Protein AF-A0A2E1Y9H3-F1 (afdb_monomer_lite)

Sequence (148 aa):
MRRGQHHRALAWLIAGGLGVAAVTVLSTLFLPGDSMWHAVAAPEEDGTWQFTTIDGRDLRAVGYNVHIRWGKVVAGRDGCNNWGEDGANVLDNSDRIITIDLQECPPGPLDEAYWLLTQPTATMRMEGEHLILHDEPHWGQLRRAAGR

Foldseek 3Di:
DPDPPVVVVVVVVVVVVVVVVVVVVCCVVPDPVCRVVCVVDPDPPAAKKFFQDKPRDGCNQLGWIFGDTSNAGAWIDLSDKTKGFDPPDPPPDDDGDMDIDDDDDDDDPCSVLSVQQRDPQWDWDDDPQWIWTDDPPMITIIHHDDDD

pLDDT: mean 80.23, std 18.24, range [36.69, 98.31]

Radius of gyration: 23.21 Å; chains: 1; bounding box: 75×54×30 Å

Secondary structure (DSSP, 8-state):
--SHHHHHHHHHHHHHHHHHHHHHHHHHHHS-THHHHHHHH--TT-EEEEEEEETTEE-TTTTEEEEEETTEEEEEEESS-EEEE-TT---SSS---EEE-----PPPTTHHHHHHHTSTTSEEEEETTEEEEEETTEEEEEEEPPP-

Structure (mmCIF, N/CA/C/O backbone):
data_AF-A0A2E1Y9H3-F1
#
_entry.id   AF-A0A2E1Y9H3-F1
#
loop_
_atom_site.group_PDB
_atom_site.id
_atom_site.type_symbol
_atom_site.label_atom_id
_atom_site.label_alt_id
_atom_site.label_comp_id
_atom_site.label_asym_id
_atom_site.label_entity_id
_atom_site.label_seq_id
_atom_site.pdbx_PDB_ins_code
_atom_site.Cartn_x
_atom_site.Cartn_y
_atom_site.Cartn_z
_atom_site.occupancy
_atom_site.B_iso_or_equiv
_atom_site.auth_seq_id
_atom_site.auth_comp_id
_atom_site.auth_asym_id
_atom_site.auth_atom_id
_atom_site.pdbx_PDB_model_num
ATOM 1 N N . MET A 1 1 ? 60.489 -38.830 -6.733 1.00 49.25 1 MET A N 1
ATOM 2 C CA . MET A 1 1 ? 59.018 -38.689 -6.853 1.00 49.25 1 MET A CA 1
ATOM 3 C C . MET A 1 1 ? 58.579 -37.371 -6.205 1.00 49.25 1 MET A C 1
ATOM 5 O O . MET A 1 1 ? 58.496 -37.326 -4.991 1.00 49.25 1 MET A O 1
ATOM 9 N N . ARG A 1 2 ? 58.402 -36.267 -6.955 1.00 54.00 2 ARG A N 1
ATOM 10 C CA . ARG A 1 2 ? 57.907 -34.979 -6.389 1.00 54.00 2 ARG A CA 1
ATOM 11 C C . ARG A 1 2 ? 57.292 -33.988 -7.405 1.00 54.00 2 ARG A C 1
ATOM 13 O O . ARG A 1 2 ? 56.973 -32.870 -7.035 1.00 54.00 2 ARG A O 1
ATOM 20 N N . ARG A 1 3 ? 57.106 -34.375 -8.679 1.00 51.09 3 ARG A N 1
ATOM 21 C CA . ARG A 1 3 ? 56.540 -33.498 -9.735 1.00 51.09 3 ARG A CA 1
ATOM 22 C C . ARG A 1 3 ? 55.016 -33.611 -9.907 1.00 51.09 3 ARG A C 1
ATOM 24 O O . ARG A 1 3 ? 54.378 -32.629 -10.248 1.00 51.09 3 ARG A O 1
ATOM 31 N N . GLY A 1 4 ? 54.408 -34.767 -9.623 1.00 52.09 4 GLY A N 1
ATOM 32 C CA . GLY A 1 4 ? 52.976 -35.003 -9.891 1.00 52.09 4 GLY A CA 1
ATOM 33 C C . GLY A 1 4 ? 51.990 -34.330 -8.923 1.00 52.09 4 GLY A C 1
ATOM 34 O O . GLY A 1 4 ? 50.811 -34.202 -9.242 1.00 52.09 4 GLY A O 1
ATOM 35 N N . GLN A 1 5 ? 52.451 -33.890 -7.750 1.00 53.94 5 GLN A N 1
ATOM 36 C CA . GLN A 1 5 ? 51.583 -33.364 -6.689 1.00 53.94 5 GLN A CA 1
ATOM 37 C C . GLN A 1 5 ? 51.244 -31.874 -6.893 1.00 53.94 5 GLN A C 1
ATOM 39 O O . GLN A 1 5 ? 50.127 -31.453 -6.606 1.00 53.94 5 GLN A O 1
ATOM 44 N N . HIS A 1 6 ? 52.161 -31.102 -7.491 1.00 49.78 6 HIS A N 1
ATOM 45 C CA . HIS A 1 6 ? 51.961 -29.677 -7.781 1.00 49.78 6 HIS A CA 1
ATOM 46 C C . HIS A 1 6 ? 50.942 -29.426 -8.904 1.00 49.78 6 HIS A C 1
ATOM 48 O O . HIS A 1 6 ? 50.137 -28.505 -8.803 1.00 49.78 6 HIS A O 1
ATOM 54 N N . HIS A 1 7 ? 50.906 -30.274 -9.938 1.00 51.16 7 HIS A N 1
ATOM 55 C CA . HIS A 1 7 ? 49.959 -30.114 -11.051 1.00 51.16 7 HIS A CA 1
ATOM 56 C C . HIS A 1 7 ? 48.507 -30.414 -10.656 1.00 51.16 7 HIS A C 1
ATOM 58 O O . HIS A 1 7 ? 47.589 -29.797 -11.187 1.00 51.16 7 HIS A O 1
ATOM 64 N N . ARG A 1 8 ? 48.289 -31.315 -9.689 1.00 54.81 8 ARG A N 1
ATOM 65 C CA . ARG A 1 8 ? 46.946 -31.619 -9.170 1.00 54.81 8 ARG A CA 1
ATOM 66 C C . ARG A 1 8 ? 46.396 -30.473 -8.326 1.00 54.81 8 ARG A C 1
ATOM 68 O O . ARG A 1 8 ? 45.253 -30.089 -8.524 1.00 54.81 8 ARG A O 1
ATOM 75 N N . ALA A 1 9 ? 47.210 -29.897 -7.441 1.00 56.44 9 ALA A N 1
ATOM 76 C CA . ALA A 1 9 ? 46.802 -28.746 -6.634 1.00 56.44 9 ALA A CA 1
ATOM 77 C C . ALA A 1 9 ? 46.470 -27.522 -7.506 1.00 56.44 9 ALA A C 1
ATOM 79 O O . ALA A 1 9 ? 45.459 -26.865 -7.284 1.00 56.44 9 ALA A O 1
ATOM 80 N N . LEU A 1 10 ? 47.270 -27.266 -8.548 1.00 57.00 10 LEU A N 1
ATOM 81 C CA . LEU A 1 10 ? 47.013 -26.184 -9.498 1.00 57.00 10 LEU A CA 1
ATOM 82 C C . LEU A 1 10 ? 45.719 -26.412 -10.300 1.00 57.00 10 LEU A C 1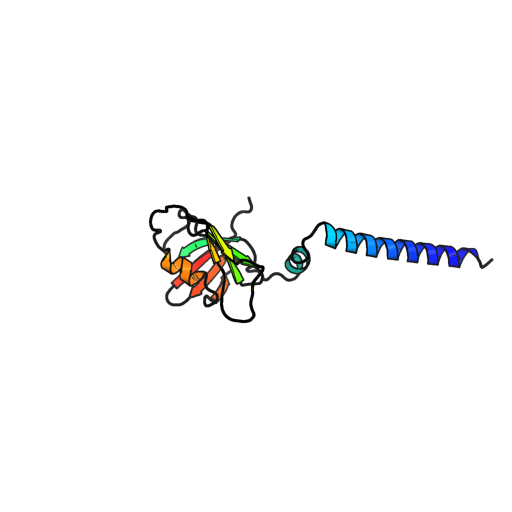
ATOM 84 O O . LEU A 1 10 ? 44.939 -25.482 -10.471 1.00 57.00 10 LEU A O 1
ATOM 88 N N . ALA A 1 11 ? 45.453 -27.648 -10.738 1.00 61.56 11 ALA A N 1
ATOM 89 C CA . ALA A 1 11 ? 44.217 -27.993 -11.443 1.00 61.56 11 ALA A CA 1
ATOM 90 C C . ALA A 1 11 ? 42.967 -27.818 -10.562 1.00 61.56 11 ALA A C 1
ATOM 92 O O . ALA A 1 11 ? 41.958 -27.306 -11.040 1.00 61.56 11 ALA A O 1
ATOM 93 N N . TRP A 1 12 ? 43.042 -28.171 -9.274 1.00 56.88 12 TRP A N 1
ATOM 94 C CA . TRP A 1 12 ? 41.955 -27.941 -8.316 1.00 56.88 12 TRP A CA 1
ATOM 95 C C . TRP A 1 12 ? 41.721 -26.455 -8.026 1.00 56.88 12 TRP A C 1
ATOM 97 O O . TRP A 1 12 ? 40.572 -26.037 -7.925 1.00 56.88 12 TRP A O 1
ATOM 107 N N . LEU A 1 13 ? 42.781 -25.645 -7.951 1.00 61.16 13 LEU A N 1
ATOM 108 C CA . LEU A 1 13 ? 42.662 -24.193 -7.779 1.00 61.16 13 LEU A CA 1
ATOM 109 C C . LEU A 1 13 ? 42.062 -23.511 -9.015 1.00 61.16 13 LEU A C 1
ATOM 111 O O . LEU A 1 13 ? 41.216 -22.633 -8.875 1.00 61.16 13 LEU A O 1
ATOM 115 N N . ILE A 1 14 ? 42.446 -23.942 -10.220 1.00 64.00 14 ILE A N 1
ATOM 116 C CA . ILE A 1 14 ? 41.885 -23.421 -11.475 1.00 64.00 14 ILE A CA 1
ATOM 117 C C . ILE A 1 14 ? 40.416 -23.838 -11.624 1.00 64.00 14 ILE A C 1
ATOM 119 O O . ILE A 1 14 ? 39.579 -22.997 -11.936 1.00 64.00 14 ILE A O 1
ATOM 123 N N . ALA A 1 15 ? 40.082 -25.103 -11.350 1.00 62.19 15 ALA A N 1
ATOM 124 C CA . ALA A 1 15 ? 38.703 -25.587 -11.393 1.00 62.19 15 ALA A CA 1
ATOM 125 C C . ALA A 1 15 ? 37.817 -24.914 -10.329 1.00 62.19 15 ALA A C 1
ATOM 127 O O . ALA A 1 15 ? 36.686 -24.537 -10.626 1.00 62.19 15 ALA A O 1
ATOM 128 N N . GLY A 1 16 ? 38.340 -24.700 -9.116 1.00 61.03 16 GLY A N 1
ATOM 129 C CA . GLY A 1 16 ? 37.651 -23.958 -8.059 1.00 61.03 16 GLY A CA 1
ATOM 130 C C . GLY A 1 16 ? 37.437 -22.486 -8.418 1.00 61.03 16 GLY A C 1
ATOM 131 O O . GLY A 1 16 ? 36.333 -21.972 -8.260 1.00 61.03 16 GLY A O 1
ATOM 132 N N . GLY A 1 17 ? 38.457 -21.824 -8.975 1.00 61.62 17 GLY A N 1
ATOM 133 C CA . GLY A 1 17 ? 38.363 -20.435 -9.434 1.00 61.62 17 GLY A CA 1
ATOM 134 C C . GLY A 1 17 ? 37.371 -20.246 -10.585 1.00 61.62 17 GLY A C 1
ATOM 135 O O . GLY A 1 17 ? 36.564 -19.319 -10.555 1.00 61.62 17 GLY A O 1
ATOM 136 N N . LEU A 1 18 ? 37.369 -21.158 -11.564 1.00 65.44 18 LEU A N 1
ATOM 137 C CA . LEU A 1 18 ? 36.390 -21.169 -12.659 1.00 65.44 18 LEU A CA 1
ATOM 138 C C . LEU A 1 18 ? 34.967 -21.444 -12.163 1.00 65.44 18 LEU A C 1
ATOM 140 O O . LEU A 1 18 ? 34.030 -20.827 -12.661 1.00 65.44 18 LEU A O 1
ATOM 144 N N . GLY A 1 19 ? 34.803 -22.318 -11.166 1.00 61.88 19 GLY A N 1
ATOM 145 C CA . GLY A 1 19 ? 33.508 -22.576 -10.536 1.00 61.88 19 GLY A CA 1
ATOM 146 C C . GLY A 1 19 ? 32.928 -21.330 -9.867 1.00 61.88 19 GLY A C 1
ATOM 147 O O . GLY A 1 19 ? 31.767 -20.998 -10.096 1.00 61.88 19 GLY A O 1
ATOM 148 N N . VAL A 1 20 ? 33.745 -20.592 -9.109 1.00 66.00 20 VAL A N 1
ATOM 149 C CA . VAL A 1 20 ? 33.315 -19.334 -8.477 1.00 66.00 20 VAL A CA 1
ATOM 150 C C . VAL A 1 20 ? 32.939 -18.296 -9.532 1.00 66.00 20 VAL A C 1
ATOM 152 O O . VAL A 1 20 ? 31.851 -17.736 -9.442 1.00 66.00 20 VAL A O 1
ATOM 155 N N . ALA A 1 21 ? 33.775 -18.092 -10.556 1.00 60.78 21 ALA A N 1
ATOM 156 C CA . ALA A 1 21 ? 33.511 -17.122 -11.620 1.00 60.78 21 ALA A CA 1
ATOM 157 C C . ALA A 1 21 ? 32.242 -17.453 -12.427 1.00 60.78 21 ALA A C 1
ATOM 159 O O . ALA A 1 21 ? 31.467 -16.557 -12.756 1.00 60.78 21 ALA A O 1
ATOM 160 N N . ALA A 1 22 ? 31.995 -18.736 -12.711 1.00 61.72 22 ALA A N 1
ATOM 161 C CA . ALA A 1 22 ? 30.782 -19.175 -13.395 1.00 61.72 22 ALA A CA 1
ATOM 162 C C . ALA A 1 22 ? 29.526 -18.903 -12.553 1.00 61.72 22 ALA A C 1
ATOM 164 O O . ALA A 1 22 ? 28.535 -18.418 -13.093 1.00 61.72 22 ALA A O 1
ATOM 165 N N . VAL A 1 23 ? 29.577 -19.140 -11.236 1.00 62.50 23 VAL A N 1
ATOM 166 C CA . VAL A 1 23 ? 28.470 -18.817 -10.320 1.00 62.50 23 VAL A CA 1
ATOM 167 C C . VAL A 1 23 ? 28.227 -17.309 -10.257 1.00 62.50 23 VAL A C 1
ATOM 169 O O . VAL A 1 23 ? 27.074 -16.891 -10.311 1.00 62.50 23 VAL A O 1
ATOM 172 N N . THR A 1 24 ? 29.277 -16.478 -10.224 1.00 60.84 24 THR A N 1
ATOM 173 C CA . THR A 1 24 ? 29.105 -15.014 -10.221 1.00 60.84 24 THR A CA 1
ATOM 174 C C . THR A 1 24 ? 28.470 -14.522 -11.522 1.00 60.84 24 THR A C 1
ATOM 176 O O . THR A 1 24 ? 27.517 -13.752 -11.480 1.00 60.84 24 THR A O 1
ATOM 179 N N . VAL A 1 25 ? 28.928 -15.010 -12.679 1.00 60.00 25 VAL A N 1
ATOM 180 C CA . VAL A 1 25 ? 28.372 -14.624 -13.989 1.00 60.00 25 VAL A CA 1
ATOM 181 C C . VAL A 1 25 ? 26.940 -15.140 -14.180 1.00 60.00 25 VAL A C 1
ATOM 183 O O . VAL A 1 25 ? 26.095 -14.434 -14.721 1.00 60.00 25 VAL A O 1
ATOM 186 N N . LEU A 1 26 ? 26.622 -16.343 -13.697 1.00 58.09 26 LEU A N 1
ATOM 187 C CA . LEU A 1 26 ? 25.247 -16.854 -13.704 1.00 58.09 26 LEU A CA 1
ATOM 188 C C . LEU A 1 26 ? 24.334 -16.024 -12.791 1.00 58.09 26 LEU A C 1
ATOM 190 O O . LEU A 1 26 ? 23.212 -15.708 -13.177 1.00 58.09 26 LEU A O 1
ATOM 194 N N . SER A 1 27 ? 24.822 -15.609 -11.620 1.00 53.72 27 SER A N 1
ATOM 195 C CA . SER A 1 27 ? 24.048 -14.758 -10.712 1.00 53.72 27 SER A CA 1
ATOM 196 C C . SER A 1 27 ? 23.790 -13.356 -11.271 1.00 53.72 27 SER A C 1
ATOM 198 O O . SER A 1 27 ? 22.751 -12.785 -10.972 1.00 53.72 27 SER A O 1
ATOM 200 N N . THR A 1 28 ? 24.665 -12.813 -12.126 1.00 54.78 28 THR A N 1
ATOM 201 C CA . THR A 1 28 ? 24.455 -11.492 -12.746 1.00 54.78 28 THR A CA 1
ATOM 202 C C . THR A 1 28 ? 23.604 -11.536 -14.014 1.00 54.78 28 THR A C 1
ATOM 204 O O . THR A 1 28 ? 22.941 -10.552 -14.326 1.00 54.78 28 THR A O 1
ATOM 207 N N . LEU A 1 29 ? 23.612 -12.648 -14.758 1.00 54.94 29 LEU A N 1
ATOM 208 C CA . LEU A 1 29 ? 22.863 -12.778 -16.015 1.00 54.94 29 LEU A CA 1
ATOM 209 C C . LEU A 1 29 ? 21.396 -13.184 -15.822 1.00 54.94 29 LEU A C 1
ATOM 211 O O . LEU A 1 29 ? 20.573 -12.873 -16.679 1.00 54.94 29 LEU A O 1
ATOM 215 N N . PHE A 1 30 ? 21.064 -13.878 -14.730 1.00 53.16 30 PHE A N 1
ATOM 216 C CA . PHE A 1 30 ? 19.715 -14.421 -14.506 1.00 53.16 30 PHE A CA 1
ATOM 217 C C . PHE A 1 30 ? 18.910 -13.699 -13.424 1.00 53.16 30 PHE A C 1
ATOM 219 O O . PHE A 1 30 ? 17.716 -13.958 -13.284 1.00 53.16 30 PHE A O 1
ATOM 226 N N . LEU A 1 31 ? 19.535 -12.790 -12.677 1.00 49.25 31 LEU A N 1
ATOM 227 C CA . LEU A 1 31 ? 18.891 -12.040 -11.609 1.00 49.25 31 LEU A CA 1
ATOM 228 C C . LEU A 1 31 ? 19.215 -10.554 -11.811 1.00 49.25 31 LEU A C 1
ATOM 230 O O . LEU A 1 31 ? 20.390 -10.189 -11.746 1.00 49.25 31 LEU A O 1
ATOM 234 N N . PRO A 1 32 ? 18.226 -9.671 -12.069 1.00 52.72 32 PRO A N 1
ATOM 235 C CA . PRO A 1 32 ? 18.477 -8.232 -12.020 1.00 52.72 32 PRO A CA 1
ATOM 236 C C . PRO A 1 32 ? 19.104 -7.930 -10.655 1.00 52.72 32 PRO A C 1
ATOM 238 O O . PRO A 1 32 ? 18.5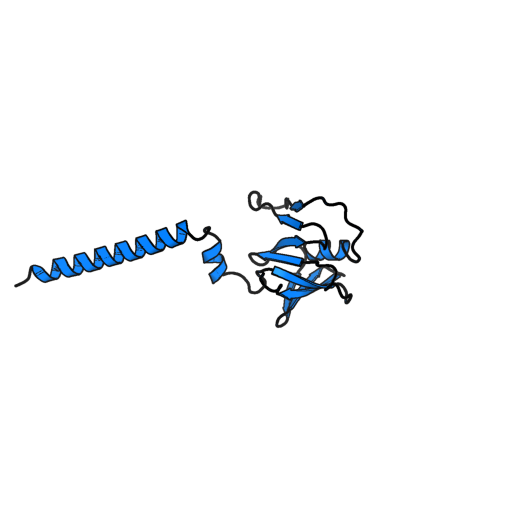99 -8.426 -9.651 1.00 52.72 32 PRO A O 1
ATOM 241 N N . GLY A 1 33 ? 20.223 -7.200 -10.619 1.00 48.84 33 GLY A N 1
ATOM 242 C CA . GLY A 1 33 ? 21.151 -7.158 -9.473 1.00 48.84 33 GLY A CA 1
ATOM 243 C C . GLY A 1 33 ? 20.535 -6.819 -8.108 1.00 48.84 33 GLY A C 1
ATOM 244 O O . GLY A 1 33 ? 21.086 -7.203 -7.081 1.00 48.84 33 GLY A O 1
ATOM 245 N N . ASP A 1 34 ? 19.362 -6.191 -8.093 1.00 58.19 34 ASP A N 1
ATOM 246 C CA . ASP A 1 34 ? 18.567 -5.967 -6.886 1.00 58.19 34 ASP A CA 1
ATOM 247 C C . ASP A 1 34 ? 17.950 -7.249 -6.299 1.00 58.19 34 ASP A C 1
ATOM 249 O O . ASP A 1 34 ? 17.851 -7.383 -5.087 1.00 58.19 34 ASP A O 1
ATOM 253 N N . SER A 1 35 ? 17.547 -8.214 -7.124 1.00 64.12 35 SER A N 1
ATOM 254 C CA . SER A 1 35 ? 16.732 -9.366 -6.706 1.00 64.12 35 SER A CA 1
ATOM 255 C C . SER A 1 35 ? 17.446 -10.340 -5.766 1.00 64.12 35 SER A C 1
ATOM 257 O O . SER A 1 35 ? 16.803 -10.893 -4.878 1.00 64.12 35 SER A O 1
ATOM 259 N N . MET A 1 36 ? 18.766 -10.522 -5.895 1.00 69.44 36 MET A N 1
ATOM 260 C CA . MET A 1 36 ? 19.517 -11.408 -4.996 1.00 69.44 36 MET A CA 1
ATOM 261 C C . MET A 1 36 ? 19.754 -10.765 -3.626 1.00 69.44 36 MET A C 1
ATOM 263 O O . MET A 1 36 ? 19.578 -11.423 -2.605 1.00 69.44 36 MET A O 1
ATOM 267 N N . TRP A 1 37 ? 20.123 -9.482 -3.587 1.00 73.31 37 TRP A N 1
ATOM 268 C CA . TRP A 1 37 ? 20.311 -8.767 -2.321 1.00 73.31 37 TRP A CA 1
ATOM 269 C C . TRP A 1 37 ? 18.993 -8.558 -1.596 1.00 73.31 37 TRP A C 1
ATOM 271 O O . TRP A 1 37 ? 18.917 -8.763 -0.388 1.00 73.31 37 TRP A O 1
ATOM 281 N N . HIS A 1 38 ? 17.946 -8.231 -2.344 1.00 76.75 38 HIS A N 1
ATOM 282 C CA . HIS A 1 38 ? 16.600 -8.129 -1.816 1.00 76.75 38 HIS A CA 1
ATOM 283 C C . HIS A 1 38 ? 16.127 -9.465 -1.235 1.00 76.75 38 HIS A C 1
ATOM 285 O O . HIS A 1 38 ? 15.639 -9.497 -0.118 1.00 76.75 38 HIS A O 1
ATOM 291 N N . ALA A 1 39 ? 16.384 -10.597 -1.897 1.00 73.75 39 ALA A N 1
ATOM 292 C CA . ALA A 1 39 ? 16.020 -11.908 -1.351 1.00 73.75 39 ALA A CA 1
ATOM 293 C C . ALA A 1 39 ? 16.680 -12.239 0.005 1.00 73.75 39 ALA A C 1
ATOM 295 O O . ALA A 1 39 ? 16.156 -13.070 0.743 1.00 73.75 39 ALA A O 1
ATOM 296 N N . VAL A 1 40 ? 17.824 -11.627 0.330 1.00 79.56 40 VAL A N 1
ATOM 297 C CA . VAL A 1 40 ? 18.580 -11.908 1.565 1.00 79.56 40 VAL A CA 1
ATOM 298 C C . VAL A 1 40 ? 18.355 -10.848 2.646 1.00 79.56 40 VAL A C 1
ATOM 300 O O . VAL A 1 40 ? 18.416 -11.170 3.829 1.00 79.56 40 VAL A O 1
ATOM 303 N N . ALA A 1 41 ? 18.130 -9.595 2.255 1.00 85.38 41 ALA A N 1
ATOM 304 C CA . ALA A 1 41 ? 18.105 -8.449 3.161 1.00 85.38 41 ALA A CA 1
ATOM 305 C C . ALA A 1 41 ? 16.777 -7.675 3.155 1.00 85.38 41 ALA A C 1
ATOM 307 O O . ALA A 1 41 ? 16.696 -6.635 3.811 1.00 85.38 41 ALA A O 1
ATOM 308 N N . ALA A 1 42 ? 15.762 -8.134 2.415 1.00 84.81 42 ALA A N 1
ATOM 309 C CA . ALA A 1 42 ? 14.453 -7.492 2.403 1.00 84.81 42 ALA A CA 1
ATOM 310 C C . ALA A 1 42 ? 13.829 -7.479 3.811 1.00 84.81 42 ALA A C 1
ATOM 312 O O . ALA A 1 42 ? 13.846 -8.509 4.497 1.00 84.81 42 ALA A O 1
ATOM 313 N N . PRO A 1 43 ? 13.262 -6.336 4.233 1.00 89.19 43 PRO A N 1
ATOM 314 C CA . PRO A 1 43 ? 12.381 -6.264 5.390 1.00 89.19 43 PRO A CA 1
ATOM 315 C C . PRO A 1 43 ? 11.207 -7.247 5.292 1.00 89.19 43 PRO A C 1
ATOM 317 O O . PRO A 1 43 ? 10.794 -7.650 4.204 1.00 89.19 43 PRO A O 1
ATOM 320 N N . GLU A 1 44 ? 10.643 -7.623 6.439 1.00 92.06 44 GLU A N 1
ATOM 321 C CA . GLU A 1 44 ? 9.511 -8.559 6.503 1.00 92.06 44 GLU A CA 1
ATOM 322 C C . GLU A 1 44 ? 8.268 -8.009 5.787 1.00 92.06 44 GLU A C 1
ATOM 324 O O . GLU A 1 44 ? 7.470 -8.762 5.215 1.00 92.06 44 GLU A O 1
ATOM 329 N N . GLU A 1 45 ? 8.133 -6.687 5.786 1.00 93.56 45 GLU A N 1
ATOM 330 C CA . GLU A 1 45 ? 7.060 -5.936 5.156 1.00 93.56 45 GLU A CA 1
ATOM 331 C C . GLU A 1 45 ? 7.111 -5.983 3.626 1.00 93.56 45 GLU A C 1
ATOM 333 O O . GLU A 1 45 ? 6.123 -5.645 2.974 1.00 93.56 45 GLU A O 1
ATOM 338 N N . ASP A 1 46 ? 8.220 -6.410 3.022 1.00 92.12 46 ASP A N 1
ATOM 339 C CA . ASP A 1 46 ? 8.336 -6.446 1.571 1.00 92.12 46 ASP A CA 1
ATOM 340 C C . ASP A 1 46 ? 7.391 -7.487 0.943 1.00 92.12 46 ASP A C 1
ATOM 342 O O . ASP A 1 46 ? 7.058 -8.544 1.503 1.00 92.12 46 ASP A O 1
ATOM 346 N N . GLY A 1 47 ? 6.934 -7.161 -0.266 1.00 91.81 47 GLY A N 1
ATOM 347 C CA . GLY A 1 47 ? 6.007 -7.969 -1.046 1.00 91.81 47 GLY A CA 1
ATOM 348 C C . GLY A 1 47 ? 4.705 -7.246 -1.377 1.00 91.81 47 GLY A C 1
ATOM 349 O O . GLY A 1 47 ? 4.594 -6.025 -1.319 1.00 91.81 47 GLY A O 1
ATOM 350 N N . THR A 1 48 ? 3.703 -8.022 -1.792 1.00 95.00 48 THR A N 1
ATOM 351 C CA . THR A 1 48 ? 2.400 -7.483 -2.203 1.00 95.00 48 THR A CA 1
ATOM 352 C C . THR A 1 48 ? 1.366 -7.705 -1.110 1.00 95.00 48 THR A C 1
ATOM 354 O O . THR A 1 48 ? 1.174 -8.832 -0.643 1.00 95.00 48 THR A O 1
ATOM 357 N N . TRP A 1 49 ? 0.659 -6.639 -0.750 1.00 97.44 49 TRP A N 1
ATOM 358 C CA . TRP A 1 49 ? -0.306 -6.612 0.341 1.00 97.44 49 TRP A CA 1
ATOM 359 C C . TRP A 1 49 ? -1.648 -6.090 -0.142 1.00 97.44 49 TRP A C 1
ATOM 361 O O . TRP A 1 49 ? -1.722 -5.119 -0.888 1.00 97.44 49 TRP A O 1
ATOM 371 N N . GLN A 1 50 ? -2.725 -6.734 0.291 1.00 97.31 50 GLN A N 1
ATOM 372 C CA . GLN A 1 50 ? -4.088 -6.322 -0.014 1.00 97.31 50 GLN A CA 1
ATOM 373 C C . GLN A 1 50 ? -4.739 -5.751 1.239 1.00 97.31 50 GLN A C 1
ATOM 375 O O . GLN A 1 50 ? -4.734 -6.413 2.280 1.00 97.31 50 GLN A O 1
ATOM 380 N N . PHE A 1 51 ? -5.360 -4.578 1.123 1.00 97.56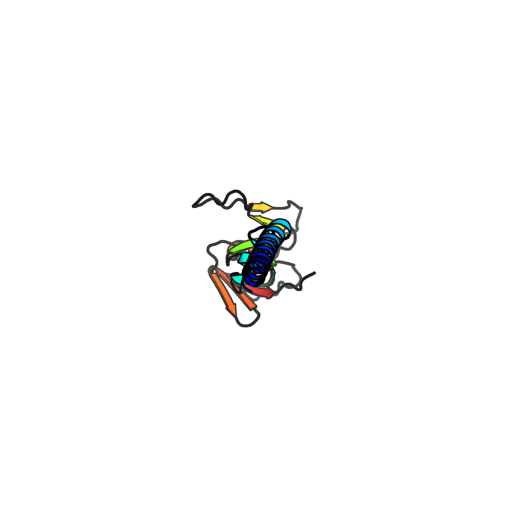 51 PHE A N 1
ATOM 381 C CA . PHE A 1 51 ? -6.166 -4.026 2.205 1.00 97.56 51 PHE A CA 1
ATOM 382 C C . PHE A 1 51 ? -7.347 -4.948 2.506 1.00 97.56 51 PHE A C 1
ATOM 384 O O . PHE A 1 51 ? -8.134 -5.310 1.627 1.00 97.56 51 PHE A O 1
ATOM 391 N N . THR A 1 52 ? -7.466 -5.331 3.773 1.00 97.31 52 THR A N 1
ATOM 392 C CA . THR A 1 52 ? -8.668 -5.971 4.305 1.00 97.31 52 THR A CA 1
ATOM 393 C C . THR A 1 52 ? -9.596 -4.937 4.910 1.00 97.31 52 THR A C 1
ATOM 395 O O . THR A 1 52 ? -10.808 -5.053 4.737 1.00 97.31 52 THR A O 1
ATOM 398 N N . THR A 1 53 ? -9.035 -3.921 5.571 1.00 97.75 53 THR A N 1
ATOM 399 C CA . THR A 1 53 ? -9.792 -2.804 6.134 1.00 97.75 53 THR A CA 1
ATOM 400 C C . THR A 1 53 ? -9.033 -1.486 6.020 1.00 97.75 53 THR A C 1
ATOM 402 O O . THR A 1 53 ? -7.803 -1.479 6.039 1.00 97.75 53 THR A O 1
ATOM 405 N N . ILE A 1 54 ? -9.777 -0.381 5.941 1.00 98.06 54 ILE A N 1
ATOM 406 C CA . ILE A 1 54 ? -9.307 0.978 6.256 1.00 98.06 54 ILE A CA 1
ATOM 407 C C . ILE A 1 54 ? -10.346 1.599 7.190 1.00 98.06 54 ILE A C 1
ATOM 409 O O . ILE A 1 54 ? -11.548 1.482 6.935 1.00 98.06 54 ILE A O 1
ATOM 413 N N . ASP A 1 55 ? -9.901 2.187 8.299 1.00 96.56 55 ASP A N 1
ATOM 414 C CA . ASP A 1 55 ? -10.748 2.785 9.342 1.00 96.56 55 ASP A CA 1
ATOM 415 C C . ASP A 1 55 ? -11.876 1.847 9.817 1.00 96.56 55 ASP A C 1
ATOM 417 O O . ASP A 1 55 ? -13.016 2.247 10.060 1.00 96.56 55 ASP A O 1
ATOM 421 N N . GLY A 1 56 ? -11.575 0.546 9.888 1.00 95.50 56 GLY A N 1
ATOM 422 C CA . GLY A 1 56 ? -12.521 -0.505 10.273 1.00 95.50 56 GLY A CA 1
ATOM 423 C C . GLY A 1 56 ? -13.562 -0.899 9.213 1.00 95.50 56 GLY A C 1
ATOM 424 O O . GLY A 1 56 ? -14.365 -1.796 9.472 1.00 95.50 56 GLY A O 1
ATOM 425 N N . ARG A 1 57 ? -13.566 -0.292 8.019 1.00 96.38 57 ARG A N 1
ATOM 426 C CA . ARG A 1 57 ? -14.468 -0.666 6.912 1.00 96.38 57 ARG A CA 1
ATOM 427 C C . ARG A 1 57 ? -13.858 -1.784 6.070 1.00 96.38 57 ARG A C 1
ATOM 429 O O . ARG A 1 57 ? -12.691 -1.700 5.711 1.00 96.38 57 ARG A O 1
ATOM 436 N N . ASP A 1 58 ? -14.642 -2.809 5.733 1.00 95.94 58 ASP A N 1
ATOM 437 C CA . ASP A 1 58 ? -14.188 -3.943 4.909 1.00 95.94 58 ASP A CA 1
ATOM 438 C C . ASP A 1 58 ? -13.962 -3.526 3.449 1.00 95.94 58 ASP A C 1
ATOM 440 O O . ASP A 1 58 ? -14.852 -2.970 2.804 1.00 95.94 58 ASP A O 1
ATOM 444 N N . LEU A 1 59 ? -12.773 -3.829 2.925 1.00 93.62 59 LEU A N 1
ATOM 445 C CA . LEU A 1 59 ? -12.335 -3.472 1.574 1.00 93.62 59 LEU A CA 1
ATOM 446 C C . LEU A 1 59 ? -11.939 -4.670 0.710 1.00 93.62 59 LEU A C 1
ATOM 448 O O . LEU A 1 59 ? -11.463 -4.495 -0.415 1.00 93.62 59 LEU A O 1
ATOM 452 N N . ARG A 1 60 ? -12.160 -5.902 1.184 1.00 92.19 60 ARG A N 1
ATOM 453 C CA . ARG A 1 60 ? -11.694 -7.115 0.487 1.00 92.19 60 ARG A CA 1
ATOM 454 C C . ARG A 1 60 ? -12.201 -7.228 -0.955 1.00 92.19 60 ARG A C 1
ATOM 456 O O . ARG A 1 60 ? -11.493 -7.776 -1.798 1.00 92.19 60 ARG A O 1
ATOM 463 N N . ALA A 1 61 ? -13.393 -6.699 -1.235 1.00 91.00 61 ALA A N 1
ATOM 464 C CA . ALA A 1 61 ? -14.004 -6.703 -2.565 1.00 91.00 61 ALA A CA 1
ATOM 465 C C . ALA A 1 61 ? -13.569 -5.532 -3.465 1.00 91.00 61 ALA A C 1
ATOM 467 O O . ALA A 1 61 ? -13.727 -5.621 -4.678 1.00 91.00 61 ALA A O 1
ATOM 468 N N . VAL A 1 62 ? -13.021 -4.452 -2.898 1.00 90.44 62 VAL A N 1
ATOM 469 C CA . VAL A 1 62 ? -12.654 -3.239 -3.653 1.00 90.44 62 VAL A CA 1
ATOM 470 C C . VAL A 1 62 ? -11.356 -3.454 -4.433 1.00 90.44 62 VAL A C 1
ATOM 472 O O . VAL A 1 62 ? -11.182 -2.944 -5.534 1.00 90.44 62 VAL A O 1
ATOM 475 N N . GLY A 1 63 ? -10.453 -4.282 -3.901 1.00 90.25 63 GLY A N 1
ATOM 476 C CA . GLY A 1 63 ? -9.212 -4.632 -4.591 1.00 90.25 63 GLY A CA 1
ATOM 477 C C . GLY A 1 63 ? -8.105 -3.590 -4.438 1.00 90.25 63 GLY A C 1
ATOM 478 O O . GLY A 1 63 ? -7.237 -3.517 -5.309 1.00 90.25 63 GLY A O 1
ATOM 479 N N . TYR A 1 64 ? -8.131 -2.825 -3.341 1.00 96.00 64 TYR A N 1
ATOM 480 C CA . TYR A 1 64 ? -7.023 -1.970 -2.929 1.00 96.00 64 TYR A CA 1
ATOM 481 C C . TYR A 1 64 ? -5.816 -2.823 -2.541 1.00 96.00 64 TYR A C 1
ATOM 483 O O . TYR A 1 64 ? -5.921 -3.734 -1.710 1.00 96.00 64 TYR A O 1
ATOM 491 N N . ASN A 1 65 ? -4.664 -2.537 -3.136 1.00 96.12 65 ASN A N 1
ATOM 492 C CA . ASN A 1 65 ? -3.415 -3.210 -2.804 1.00 96.12 65 ASN A CA 1
ATOM 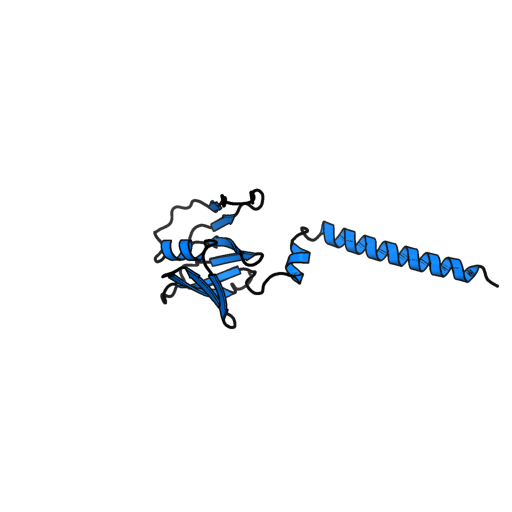493 C C . ASN A 1 65 ? -2.223 -2.256 -2.880 1.00 96.12 65 ASN A C 1
ATOM 495 O O . ASN A 1 65 ? -2.320 -1.152 -3.420 1.00 96.12 65 ASN A O 1
ATOM 499 N N . VAL A 1 66 ? -1.112 -2.714 -2.318 1.00 96.56 66 VAL A N 1
ATOM 500 C CA . VAL A 1 66 ? 0.184 -2.051 -2.364 1.00 96.56 66 VAL A CA 1
ATOM 501 C C . VAL A 1 66 ? 1.287 -3.067 -2.604 1.00 96.56 66 VAL A C 1
ATOM 503 O O . VAL A 1 66 ? 1.180 -4.238 -2.227 1.00 96.56 66 VAL A O 1
ATOM 506 N N . HIS A 1 67 ? 2.363 -2.594 -3.208 1.00 94.62 67 HIS A N 1
ATOM 507 C CA . HIS A 1 67 ? 3.625 -3.292 -3.316 1.00 94.62 67 HIS A CA 1
ATOM 508 C C . HIS A 1 67 ? 4.666 -2.549 -2.487 1.00 94.62 67 HIS A C 1
ATOM 510 O O . HIS A 1 67 ? 4.862 -1.341 -2.654 1.00 94.62 67 HIS A O 1
ATOM 516 N N . ILE A 1 68 ? 5.314 -3.282 -1.590 1.00 92.69 68 ILE A N 1
ATOM 517 C CA . ILE A 1 68 ? 6.324 -2.761 -0.680 1.00 92.69 68 ILE A CA 1
ATOM 518 C C . ILE A 1 68 ? 7.671 -3.349 -1.056 1.00 92.69 68 ILE A C 1
ATOM 520 O O . ILE A 1 68 ? 7.794 -4.552 -1.306 1.00 92.69 68 ILE A O 1
ATOM 524 N N . ARG A 1 69 ? 8.668 -2.472 -1.112 1.00 89.12 69 ARG A N 1
ATOM 525 C CA . ARG A 1 69 ? 10.042 -2.815 -1.439 1.00 89.12 69 ARG A CA 1
ATOM 526 C C . ARG A 1 69 ? 10.986 -1.977 -0.593 1.00 89.12 69 ARG A C 1
ATOM 528 O O . ARG A 1 69 ? 10.868 -0.753 -0.575 1.00 89.12 69 ARG A O 1
ATOM 535 N N . TRP A 1 70 ? 11.938 -2.630 0.066 1.00 88.69 70 TRP A N 1
ATOM 536 C CA . TRP A 1 70 ? 12.873 -1.997 0.992 1.00 88.69 70 TRP A CA 1
ATOM 537 C C . TRP A 1 70 ? 12.151 -1.184 2.080 1.00 88.69 70 TRP A C 1
ATOM 539 O O . TRP A 1 70 ? 12.580 -0.081 2.423 1.00 88.69 70 TRP A O 1
ATOM 549 N N . GLY A 1 71 ? 11.025 -1.707 2.585 1.00 89.69 71 GLY A N 1
ATOM 550 C CA . GLY A 1 71 ? 10.206 -1.063 3.617 1.00 89.69 71 GLY A CA 1
ATOM 551 C C . GLY A 1 71 ? 9.445 0.181 3.145 1.00 89.69 71 GLY A C 1
ATOM 552 O O . GLY A 1 71 ? 8.974 0.962 3.967 1.00 89.69 71 GLY A O 1
ATOM 553 N N . LYS A 1 72 ? 9.336 0.403 1.829 1.00 90.81 72 LYS A N 1
ATOM 554 C CA . LYS A 1 72 ? 8.633 1.549 1.237 1.00 90.81 72 LYS A CA 1
ATOM 555 C C . LYS A 1 72 ? 7.511 1.089 0.327 1.00 90.81 72 LYS A C 1
ATOM 557 O O . LYS A 1 72 ? 7.685 0.141 -0.435 1.00 90.81 72 LYS A O 1
ATOM 562 N N . VAL A 1 73 ? 6.382 1.791 0.360 1.00 92.69 73 VAL A N 1
ATOM 563 C CA . VAL A 1 73 ? 5.301 1.585 -0.609 1.00 92.69 73 VAL A CA 1
ATOM 564 C C . VAL A 1 73 ? 5.724 2.183 -1.949 1.00 92.69 73 VAL A C 1
ATOM 566 O O . VAL A 1 73 ? 5.772 3.400 -2.087 1.00 92.69 73 VAL A O 1
ATOM 569 N N . VAL A 1 74 ? 6.012 1.333 -2.933 1.00 91.38 74 VAL A N 1
ATOM 570 C CA . VAL A 1 74 ? 6.545 1.758 -4.241 1.00 91.38 74 VAL A CA 1
ATOM 571 C C . VAL A 1 74 ? 5.525 1.666 -5.372 1.00 91.38 74 VAL A C 1
ATOM 573 O O . VAL A 1 74 ? 5.731 2.243 -6.433 1.00 91.38 74 VAL A O 1
ATOM 576 N N . ALA A 1 75 ? 4.440 0.921 -5.182 1.00 93.81 75 ALA A N 1
ATOM 577 C CA . ALA A 1 75 ? 3.371 0.781 -6.163 1.00 93.81 75 ALA A CA 1
ATOM 578 C C . ALA A 1 75 ? 2.081 0.317 -5.488 1.00 93.81 75 ALA A C 1
ATOM 580 O O . ALA A 1 75 ? 2.083 -0.082 -4.320 1.00 93.81 75 ALA A O 1
ATOM 581 N N . GLY A 1 76 ? 0.984 0.312 -6.232 1.00 95.00 76 GLY A N 1
ATOM 582 C CA . GLY A 1 76 ? -0.283 -0.198 -5.742 1.00 95.00 76 GLY A CA 1
ATOM 583 C C . GLY A 1 76 ? -1.387 -0.177 -6.782 1.00 95.00 76 GLY A C 1
ATOM 584 O O . GLY A 1 76 ? -1.176 0.102 -7.963 1.00 95.00 76 GLY A O 1
ATOM 585 N N . ARG A 1 77 ? -2.585 -0.502 -6.310 1.00 94.62 77 ARG A N 1
ATOM 586 C CA . ARG A 1 77 ? -3.823 -0.439 -7.073 1.00 94.62 77 ARG A CA 1
ATOM 587 C C . ARG A 1 77 ? -4.913 0.155 -6.201 1.00 94.62 77 ARG A C 1
ATOM 589 O O . ARG A 1 77 ? -5.196 -0.398 -5.140 1.00 94.62 77 ARG A O 1
ATOM 596 N N . ASP A 1 78 ? -5.571 1.202 -6.680 1.00 93.31 78 ASP A N 1
ATOM 597 C CA . ASP A 1 78 ? -6.668 1.905 -5.994 1.00 93.31 78 ASP A CA 1
ATOM 598 C C . ASP A 1 78 ? -8.038 1.255 -6.270 1.00 93.31 78 ASP A C 1
ATOM 600 O O . ASP A 1 78 ? -9.076 1.901 -6.332 1.00 93.31 78 ASP A O 1
ATOM 604 N N . GLY A 1 79 ? -8.059 -0.060 -6.501 1.00 91.06 79 GLY A N 1
ATOM 605 C CA . GLY A 1 79 ? -9.277 -0.799 -6.843 1.00 91.06 79 GLY A CA 1
ATOM 606 C C . GLY A 1 79 ? -9.671 -0.700 -8.316 1.00 91.06 79 GLY A C 1
ATOM 607 O O . GLY A 1 79 ? -10.360 -1.598 -8.814 1.00 91.06 79 GLY A O 1
ATOM 608 N N . CYS A 1 80 ? -9.131 0.277 -9.047 1.00 92.06 80 CYS A N 1
ATOM 609 C CA . CYS A 1 80 ? -9.337 0.430 -10.478 1.00 92.06 80 CYS A CA 1
ATOM 610 C C . CYS A 1 80 ? -8.007 0.526 -11.237 1.00 92.06 80 CYS A C 1
ATOM 612 O O . CYS A 1 80 ? -7.648 -0.420 -11.949 1.00 92.06 80 CYS A O 1
ATOM 614 N N . ASN A 1 81 ? -7.260 1.601 -11.004 1.00 92.50 81 ASN A N 1
ATOM 615 C CA . ASN A 1 81 ? -6.006 1.955 -11.648 1.00 92.50 81 ASN A CA 1
ATOM 616 C C . ASN A 1 81 ? -4.811 1.366 -10.904 1.00 92.50 81 ASN A C 1
ATOM 618 O O . ASN A 1 81 ? -4.798 1.272 -9.674 1.00 92.50 81 ASN A O 1
ATOM 622 N N . ASN A 1 82 ? -3.785 0.980 -11.659 1.00 93.25 82 ASN A N 1
ATOM 623 C CA . ASN A 1 82 ? -2.480 0.684 -11.082 1.00 93.25 82 ASN A CA 1
ATOM 624 C C . ASN A 1 82 ? -1.659 1.966 -11.047 1.00 93.25 82 ASN A C 1
ATOM 626 O O . ASN A 1 82 ? -1.767 2.813 -11.937 1.00 93.25 82 ASN A O 1
ATOM 630 N N . TRP A 1 83 ? -0.801 2.072 -10.045 1.00 93.38 83 TRP A N 1
ATOM 631 C CA . TRP A 1 83 ? 0.174 3.139 -9.947 1.00 93.38 83 TRP A CA 1
ATOM 632 C C . TRP A 1 83 ? 1.512 2.596 -9.458 1.00 93.38 83 TRP A C 1
ATOM 634 O O . TRP A 1 83 ? 1.574 1.556 -8.799 1.00 93.38 83 TRP A O 1
ATOM 644 N N . GLY A 1 84 ? 2.591 3.300 -9.774 1.00 90.81 84 GLY A N 1
ATOM 645 C CA . GLY A 1 84 ? 3.935 2.929 -9.353 1.00 90.81 84 GLY A CA 1
ATOM 646 C C . GLY A 1 84 ? 4.911 4.088 -9.423 1.00 90.81 84 GLY A C 1
ATOM 647 O O . GLY A 1 84 ? 4.741 5.015 -10.212 1.00 90.81 84 GLY A O 1
ATOM 648 N N . GLU A 1 85 ? 5.936 4.028 -8.586 1.00 85.25 85 GLU A N 1
ATOM 649 C CA . GLU A 1 85 ? 7.079 4.929 -8.646 1.00 85.25 85 GLU A CA 1
ATOM 650 C C . GLU A 1 85 ? 7.993 4.556 -9.814 1.00 85.25 85 GLU A C 1
ATOM 652 O O . GLU A 1 85 ? 8.323 3.383 -10.015 1.00 85.25 85 GLU A O 1
ATOM 657 N N . ASP A 1 86 ? 8.428 5.559 -10.576 1.00 67.50 86 ASP A N 1
ATOM 658 C CA . ASP A 1 86 ? 9.434 5.353 -11.615 1.00 67.50 86 ASP A CA 1
ATOM 659 C C . ASP A 1 86 ? 10.828 5.244 -10.972 1.00 67.50 86 ASP A C 1
ATOM 661 O O . ASP A 1 86 ? 11.405 6.221 -10.487 1.00 67.50 86 ASP A O 1
ATOM 665 N N . GLY A 1 87 ? 11.371 4.025 -10.947 1.00 55.78 87 GLY A N 1
ATOM 666 C CA . GLY A 1 87 ? 12.621 3.682 -10.263 1.00 55.78 87 GLY A CA 1
ATOM 667 C C . GLY A 1 87 ? 13.891 4.339 -10.823 1.00 55.78 87 GLY A C 1
ATOM 668 O O . GLY A 1 87 ? 14.969 4.096 -10.285 1.00 55.78 87 GLY A O 1
ATOM 669 N N . ALA A 1 88 ? 13.803 5.151 -11.883 1.00 44.69 88 ALA A N 1
ATOM 670 C CA . ALA A 1 88 ? 14.951 5.827 -12.491 1.00 44.69 88 ALA A CA 1
ATOM 671 C C . ALA A 1 88 ? 15.300 7.194 -11.865 1.00 44.69 88 ALA A C 1
ATOM 673 O O . ALA A 1 88 ? 16.415 7.670 -12.067 1.00 44.69 88 ALA A O 1
ATOM 674 N N . ASN A 1 89 ? 14.396 7.821 -11.101 1.00 40.81 89 ASN A N 1
ATOM 675 C CA . ASN A 1 89 ? 14.561 9.203 -10.628 1.00 40.81 89 ASN A CA 1
ATOM 676 C C . ASN A 1 89 ? 14.260 9.366 -9.134 1.00 40.81 89 ASN A C 1
ATOM 678 O O . ASN A 1 89 ? 13.499 10.245 -8.736 1.00 40.81 89 ASN A O 1
ATOM 682 N N . VAL A 1 90 ? 14.903 8.568 -8.280 1.00 42.12 90 VAL A N 1
ATOM 683 C CA . VAL A 1 90 ? 15.041 8.954 -6.867 1.00 42.12 90 VAL A CA 1
ATOM 684 C C . VAL A 1 90 ? 16.107 10.049 -6.805 1.00 42.12 90 VAL A C 1
ATOM 686 O O . VAL A 1 90 ? 17.263 9.800 -6.471 1.00 42.12 90 VAL A O 1
ATOM 689 N N . LEU A 1 91 ? 15.743 11.263 -7.230 1.00 41.53 91 LEU A N 1
ATOM 690 C CA . LEU A 1 91 ? 16.542 12.441 -6.929 1.00 41.53 91 LEU A CA 1
ATOM 691 C C . LEU A 1 91 ? 16.503 12.616 -5.414 1.00 41.53 91 LEU A C 1
ATOM 693 O O . LEU A 1 91 ? 15.438 12.649 -4.800 1.00 41.53 91 LEU A O 1
ATOM 697 N N . ASP A 1 92 ? 17.697 12.634 -4.840 1.00 47.00 92 ASP A N 1
ATOM 698 C CA . ASP A 1 92 ? 17.995 12.809 -3.428 1.00 47.00 92 ASP A CA 1
ATOM 699 C C . ASP A 1 92 ? 17.184 14.004 -2.877 1.00 47.00 92 ASP A C 1
ATOM 701 O O . ASP A 1 92 ? 17.557 15.161 -3.054 1.00 47.00 92 ASP A O 1
ATOM 705 N N . ASN A 1 93 ? 16.041 13.707 -2.248 1.00 46.12 93 ASN A N 1
ATOM 706 C CA . ASN A 1 93 ? 15.065 14.632 -1.651 1.00 46.12 93 ASN A CA 1
ATOM 707 C C . ASN A 1 93 ? 14.190 15.461 -2.621 1.00 46.12 93 ASN A C 1
ATOM 709 O O . ASN A 1 93 ? 14.529 16.591 -2.942 1.00 46.12 93 ASN A O 1
ATOM 713 N N . SER A 1 94 ? 13.005 14.944 -2.982 1.00 50.81 94 SER A N 1
ATOM 714 C CA . SER A 1 94 ? 11.681 15.549 -2.660 1.00 50.81 94 SER A CA 1
ATOM 715 C C . SER A 1 94 ? 10.564 15.179 -3.637 1.00 50.81 94 SER A C 1
ATOM 717 O O . SER A 1 94 ? 9.399 15.237 -3.252 1.00 50.81 94 SER A O 1
ATOM 719 N N . ASP A 1 95 ? 10.888 14.756 -4.860 1.00 60.09 95 ASP A N 1
ATOM 720 C CA . ASP A 1 95 ? 9.880 14.641 -5.919 1.00 60.09 95 ASP A CA 1
ATOM 721 C C . ASP A 1 95 ? 9.660 13.178 -6.317 1.00 60.09 95 ASP A C 1
ATOM 723 O O . ASP A 1 95 ? 10.339 12.614 -7.174 1.00 60.09 95 ASP A O 1
ATOM 727 N N . ARG A 1 96 ? 8.684 12.544 -5.661 1.00 70.25 96 ARG A N 1
ATOM 728 C CA . ARG A 1 96 ? 8.194 11.205 -6.009 1.00 70.25 96 ARG A CA 1
ATOM 729 C C . ARG A 1 96 ? 7.450 11.277 -7.347 1.00 70.25 96 ARG A C 1
ATOM 731 O O . ARG A 1 96 ? 6.352 11.825 -7.414 1.00 70.25 96 ARG A O 1
ATOM 738 N N . ILE A 1 97 ? 8.028 10.709 -8.406 1.00 78.12 97 ILE A N 1
ATOM 739 C CA . ILE A 1 97 ? 7.345 10.573 -9.700 1.00 78.12 97 ILE A CA 1
ATOM 740 C C . ILE A 1 97 ? 6.475 9.319 -9.657 1.00 78.12 97 ILE A C 1
ATOM 742 O O . ILE A 1 97 ? 6.989 8.202 -9.598 1.00 78.12 97 ILE A O 1
ATOM 746 N N . ILE A 1 98 ? 5.157 9.513 -9.704 1.00 84.50 98 ILE A N 1
ATOM 747 C CA . ILE A 1 98 ? 4.171 8.432 -9.747 1.00 84.50 98 ILE A CA 1
ATOM 748 C C 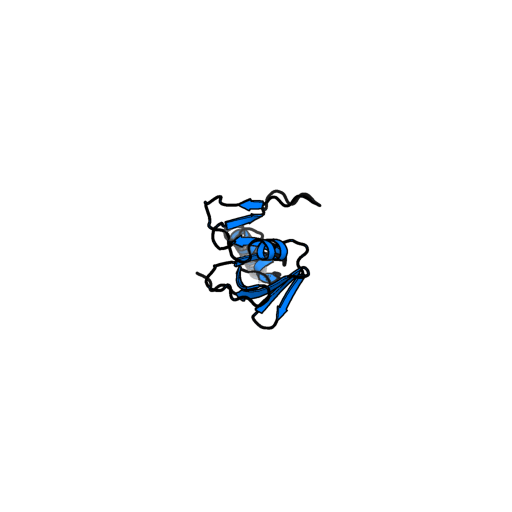. ILE A 1 98 ? 3.616 8.331 -11.168 1.00 84.50 98 ILE A C 1
ATOM 750 O O . ILE A 1 98 ? 3.087 9.299 -11.712 1.00 84.50 98 ILE A O 1
ATOM 754 N N . THR A 1 99 ? 3.713 7.141 -11.755 1.00 88.44 99 THR A N 1
ATOM 755 C CA . THR A 1 99 ? 3.010 6.776 -12.989 1.00 88.44 99 THR A CA 1
ATOM 756 C C . THR A 1 99 ? 1.705 6.085 -12.623 1.00 88.44 99 THR A C 1
ATOM 758 O O . THR A 1 99 ? 1.700 5.232 -11.738 1.00 88.44 99 THR A O 1
ATOM 761 N N . ILE A 1 100 ? 0.608 6.444 -13.290 1.00 89.12 100 ILE A N 1
ATOM 762 C CA . ILE A 1 100 ? -0.732 5.904 -13.031 1.00 89.12 100 ILE A CA 1
ATOM 763 C C . ILE A 1 100 ? -1.375 5.521 -14.365 1.00 89.12 100 ILE A C 1
ATOM 765 O O . ILE A 1 100 ? -1.352 6.310 -15.312 1.00 89.12 100 ILE A O 1
ATOM 769 N N . ASP A 1 101 ? -1.973 4.332 -14.432 1.00 89.25 101 ASP A N 1
ATOM 770 C CA . ASP A 1 101 ? -2.869 3.973 -15.533 1.00 89.25 101 ASP A CA 1
ATOM 771 C C . ASP A 1 101 ? -4.140 4.824 -15.420 1.00 89.25 101 ASP A C 1
ATOM 773 O O . ASP A 1 101 ? -4.804 4.795 -14.392 1.00 89.25 101 ASP A O 1
ATOM 777 N N . LEU A 1 102 ? -4.509 5.585 -16.450 1.00 88.19 102 LEU A N 1
ATOM 778 C CA . LEU A 1 102 ? -5.697 6.446 -16.396 1.00 88.19 102 LEU A CA 1
ATOM 779 C C . LEU A 1 102 ? -6.903 5.755 -17.034 1.00 88.19 102 LEU A C 1
ATOM 781 O O . LEU A 1 102 ? -7.158 5.911 -18.230 1.00 88.19 102 LEU A O 1
ATOM 785 N N . GLN A 1 103 ? -7.651 4.996 -16.233 1.00 91.62 103 GLN A N 1
ATOM 786 C CA . GLN A 1 103 ? -8.977 4.500 -16.604 1.00 91.62 103 GLN A CA 1
ATOM 787 C C . GLN A 1 103 ? -10.070 5.365 -15.968 1.00 91.62 103 GLN A C 1
ATOM 789 O O . GLN A 1 103 ? -9.884 5.959 -14.905 1.00 91.62 103 GLN A O 1
ATOM 794 N N . GLU A 1 104 ? -11.225 5.441 -16.629 1.00 91.06 104 GLU A N 1
ATOM 795 C CA . GLU A 1 104 ? -12.411 6.074 -16.055 1.00 91.06 104 GLU A CA 1
ATOM 796 C C . GLU A 1 104 ? -13.015 5.138 -15.001 1.00 91.06 104 GLU A C 1
ATOM 798 O O . GLU A 1 104 ? -13.545 4.072 -15.322 1.00 91.06 104 GLU A O 1
ATOM 803 N N . CYS A 1 105 ? -12.898 5.531 -13.734 1.00 85.88 105 CYS A N 1
ATOM 804 C CA . CYS A 1 105 ? -13.277 4.715 -12.589 1.00 85.88 105 CYS A CA 1
ATOM 805 C C . CYS A 1 105 ? -14.393 5.397 -11.792 1.00 85.88 105 CYS A C 1
ATOM 807 O O . CYS A 1 105 ? -14.343 6.614 -11.589 1.00 85.88 105 CYS A O 1
ATOM 809 N N . PRO A 1 106 ? -15.392 4.645 -11.297 1.00 87.50 106 PRO A N 1
ATOM 810 C CA . PRO A 1 106 ? -16.300 5.188 -10.300 1.00 87.50 106 PRO A CA 1
ATOM 811 C C . PRO A 1 106 ? -15.508 5.555 -9.031 1.00 87.50 106 PRO A C 1
ATOM 813 O O . PRO A 1 106 ? -14.544 4.854 -8.715 1.00 87.50 106 PRO A O 1
ATOM 816 N N . PRO A 1 107 ? -15.915 6.597 -8.282 1.00 85.75 107 PRO A N 1
ATOM 817 C CA . PRO A 1 107 ? -15.268 6.947 -7.022 1.00 85.75 107 PRO A CA 1
ATOM 818 C C . PRO A 1 107 ? -15.262 5.754 -6.066 1.00 85.75 107 PRO A C 1
ATOM 820 O O . PRO A 1 107 ? -16.309 5.139 -5.824 1.00 85.75 107 PRO A O 1
ATOM 823 N N . GLY A 1 108 ? -14.094 5.426 -5.523 1.00 84.88 108 GLY A N 1
ATOM 824 C CA . GLY A 1 108 ? -13.963 4.402 -4.506 1.00 84.88 108 GLY A CA 1
ATOM 825 C C . GLY A 1 108 ? -14.381 4.926 -3.129 1.00 84.88 108 GLY A C 1
ATOM 826 O O . GLY A 1 108 ? -14.377 6.130 -2.860 1.00 84.88 108 GLY A O 1
ATOM 827 N N . PRO A 1 109 ? -14.784 4.030 -2.215 1.00 87.81 109 PRO A N 1
ATOM 828 C CA . PRO A 1 109 ? -15.360 4.427 -0.933 1.00 87.81 109 PRO A CA 1
ATOM 829 C C . PRO A 1 109 ? -14.355 5.076 0.030 1.00 87.81 109 PRO A C 1
ATOM 831 O O . PRO A 1 109 ? -14.793 5.704 0.995 1.00 87.81 109 PRO A O 1
ATOM 834 N N . LEU A 1 110 ? -13.047 4.875 -0.178 1.00 93.44 110 LEU A N 1
ATOM 835 C CA . LEU A 1 110 ? -11.966 5.326 0.709 1.00 93.44 110 LEU A CA 1
ATOM 836 C C . LEU A 1 110 ? -10.698 5.709 -0.076 1.00 93.44 110 LEU A C 1
ATOM 838 O O . LEU A 1 110 ? -9.592 5.482 0.408 1.00 93.44 110 LEU A O 1
ATOM 842 N N . ASP A 1 111 ? -10.846 6.277 -1.276 1.00 92.69 111 ASP A N 1
ATOM 843 C CA . ASP A 1 111 ? -9.701 6.631 -2.132 1.00 92.69 111 ASP A CA 1
ATOM 844 C C . ASP A 1 111 ? -8.736 7.598 -1.430 1.00 92.69 111 ASP A C 1
ATOM 846 O O . ASP A 1 111 ? -7.527 7.400 -1.466 1.00 92.69 111 ASP A O 1
ATOM 850 N N . GLU A 1 112 ? -9.258 8.608 -0.729 1.00 94.31 112 GLU A N 1
ATOM 851 C CA . GLU A 1 112 ? -8.442 9.578 0.014 1.00 94.31 112 GLU A CA 1
ATOM 852 C C . GLU A 1 112 ? -7.617 8.908 1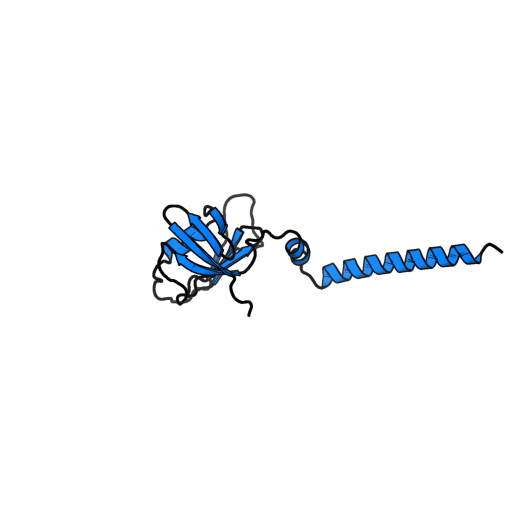.122 1.00 94.31 112 GLU A C 1
ATOM 854 O O . GLU A 1 112 ? -6.398 9.068 1.175 1.00 94.31 112 GLU A O 1
ATOM 859 N N . ALA A 1 113 ? -8.263 8.096 1.964 1.00 96.69 113 ALA A N 1
ATOM 860 C CA . ALA A 1 113 ? -7.588 7.382 3.044 1.00 96.69 113 ALA A CA 1
ATOM 861 C C . ALA A 1 113 ? -6.571 6.365 2.500 1.00 96.69 113 ALA A C 1
ATOM 863 O O . ALA A 1 113 ? -5.472 6.241 3.036 1.00 96.69 113 ALA A O 1
ATOM 864 N N . TYR A 1 114 ? -6.900 5.675 1.402 1.00 96.56 114 TYR A N 1
ATOM 865 C CA . TYR A 1 114 ? -5.955 4.814 0.691 1.00 96.56 114 TYR A CA 1
ATOM 866 C C . TYR A 1 114 ? -4.718 5.602 0.250 1.00 96.56 114 TYR A C 1
ATOM 868 O O . TYR A 1 114 ? -3.595 5.201 0.552 1.00 96.56 114 TYR A O 1
ATOM 876 N N . TRP A 1 115 ? -4.904 6.746 -0.412 1.00 94.75 115 TRP A N 1
ATOM 877 C CA . TRP A 1 115 ? -3.787 7.552 -0.895 1.00 94.75 115 TRP A CA 1
ATOM 878 C C . TRP A 1 115 ? -2.916 8.087 0.238 1.00 94.75 115 TRP A C 1
ATOM 880 O O . TRP A 1 115 ? -1.695 8.030 0.099 1.00 94.75 115 TRP A O 1
ATOM 890 N N . LEU A 1 116 ? -3.496 8.524 1.358 1.00 95.62 116 LEU A N 1
ATOM 891 C CA . LEU A 1 116 ? -2.740 8.952 2.541 1.00 95.62 116 LEU A CA 1
ATOM 892 C C . LEU A 1 116 ? -1.893 7.808 3.118 1.00 95.62 116 LEU A C 1
ATOM 894 O O . LEU A 1 116 ? -0.686 7.956 3.289 1.00 95.62 116 LEU A O 1
ATOM 898 N N . LEU A 1 117 ? -2.482 6.621 3.289 1.00 97.00 117 LEU A N 1
ATOM 899 C CA . LEU A 1 117 ? -1.788 5.443 3.827 1.00 97.00 117 LEU A CA 1
ATOM 900 C C . LEU A 1 117 ? -0.657 4.909 2.928 1.00 97.00 117 LEU A C 1
ATOM 902 O O . LEU A 1 117 ? 0.145 4.094 3.375 1.00 97.00 117 LEU A O 1
ATOM 906 N N . THR A 1 118 ? -0.582 5.342 1.667 1.00 94.69 118 THR A N 1
ATOM 907 C CA . THR A 1 118 ? 0.465 4.942 0.704 1.00 94.69 118 THR A CA 1
ATOM 908 C C . THR A 1 118 ? 1.584 5.975 0.551 1.00 94.69 118 THR A C 1
ATOM 910 O O . THR A 1 118 ? 2.488 5.801 -0.279 1.00 94.69 118 THR A O 1
ATOM 913 N N . GLN A 1 119 ? 1.527 7.070 1.314 1.00 91.62 119 GLN A N 1
ATOM 914 C CA . GLN A 1 119 ? 2.574 8.082 1.318 1.00 91.62 119 GLN A CA 1
ATOM 915 C C . GLN A 1 119 ? 3.761 7.673 2.199 1.00 91.62 119 GLN A C 1
ATOM 917 O O . GLN A 1 119 ? 3.595 6.900 3.142 1.00 91.62 119 GLN A O 1
ATOM 922 N N . PRO A 1 120 ? 4.962 8.231 1.954 1.00 88.06 120 PRO A N 1
ATOM 923 C CA . PRO A 1 120 ? 6.131 8.001 2.806 1.00 88.06 120 PRO A CA 1
ATOM 924 C C . PRO A 1 120 ? 5.960 8.431 4.273 1.00 88.06 120 PRO A C 1
ATOM 926 O O . PRO A 1 120 ? 6.775 8.055 5.110 1.00 88.06 120 PRO A O 1
ATOM 929 N N . THR A 1 121 ? 4.947 9.246 4.580 1.00 89.50 121 THR A N 1
ATOM 930 C CA . THR A 1 121 ? 4.594 9.678 5.941 1.00 89.50 121 THR A CA 1
ATOM 931 C C . THR A 1 121 ? 3.911 8.584 6.751 1.00 89.50 121 THR A C 1
ATOM 933 O O . THR A 1 121 ? 4.006 8.597 7.979 1.00 89.50 121 THR A O 1
ATOM 936 N N . ALA A 1 122 ? 3.263 7.626 6.084 1.00 94.50 122 ALA A N 1
ATOM 937 C CA . ALA A 1 122 ? 2.584 6.532 6.747 1.00 94.50 122 ALA A CA 1
ATOM 938 C C . ALA A 1 122 ? 3.594 5.622 7.452 1.00 94.50 122 ALA A C 1
ATOM 940 O O . ALA A 1 122 ? 4.593 5.174 6.885 1.00 94.50 122 ALA A O 1
ATOM 941 N N . THR A 1 123 ? 3.307 5.317 8.711 1.00 96.19 123 THR A N 1
ATOM 942 C CA . THR A 1 123 ? 4.075 4.340 9.479 1.00 96.19 123 THR A CA 1
ATOM 943 C C . THR A 1 123 ? 3.625 2.928 9.135 1.00 96.19 123 THR A C 1
ATOM 945 O O . THR A 1 123 ? 2.451 2.683 8.854 1.00 96.19 123 THR A O 1
ATOM 948 N N . MET A 1 124 ? 4.573 1.996 9.167 1.00 96.62 124 MET A N 1
ATOM 949 C CA . MET A 1 124 ? 4.370 0.608 8.782 1.00 96.62 124 MET A CA 1
ATOM 950 C C . MET A 1 124 ? 4.788 -0.306 9.929 1.00 96.62 124 MET A C 1
ATOM 952 O O . MET A 1 124 ? 5.842 -0.107 10.534 1.00 96.62 124 MET A O 1
ATOM 956 N N . ARG A 1 125 ? 3.945 -1.288 10.258 1.00 96.56 125 ARG A N 1
ATOM 957 C CA . ARG A 1 125 ? 4.227 -2.247 11.329 1.00 96.56 125 ARG A CA 1
ATOM 958 C C . ARG A 1 125 ? 3.594 -3.602 11.053 1.00 96.56 125 ARG A C 1
ATOM 960 O O . ARG A 1 125 ? 2.420 -3.684 10.705 1.00 96.56 125 ARG A O 1
ATOM 967 N N . MET A 1 126 ? 4.354 -4.658 11.307 1.00 97.12 126 MET A N 1
ATOM 968 C CA . MET A 1 126 ? 3.849 -6.027 11.325 1.00 97.12 126 MET A CA 1
ATOM 969 C C . MET A 1 126 ? 3.073 -6.332 12.619 1.00 97.12 126 MET A C 1
ATOM 971 O O . MET A 1 126 ? 3.526 -6.035 13.728 1.00 97.12 126 MET A O 1
ATOM 975 N N . GLU A 1 127 ? 1.906 -6.959 12.480 1.00 96.31 127 GLU A N 1
ATOM 976 C CA . GLU A 1 127 ? 1.083 -7.518 13.557 1.00 96.31 127 GLU A CA 1
ATOM 977 C C . GLU A 1 127 ? 0.710 -8.971 13.241 1.00 96.31 127 GLU A C 1
ATOM 979 O O . GLU A 1 127 ? -0.326 -9.266 12.639 1.00 96.31 127 GLU A O 1
ATOM 984 N N . GLY A 1 128 ? 1.577 -9.903 13.644 1.00 94.69 128 GLY A N 1
ATOM 985 C CA . GLY A 1 128 ? 1.453 -11.301 13.232 1.00 94.69 128 GLY A CA 1
ATOM 986 C C . GLY A 1 128 ? 1.547 -11.413 11.709 1.00 94.69 128 GLY A C 1
ATOM 987 O O . GLY A 1 128 ? 2.499 -10.929 11.114 1.00 94.69 128 GLY A O 1
ATOM 988 N N . GLU A 1 129 ? 0.532 -11.996 11.075 1.00 94.94 129 GLU A N 1
ATOM 989 C CA . GLU A 1 129 ? 0.468 -12.167 9.611 1.00 94.94 129 GLU A CA 1
ATOM 990 C C . GLU A 1 129 ? -0.085 -10.936 8.867 1.00 94.94 129 GLU A C 1
ATOM 992 O O . GLU A 1 129 ? -0.307 -10.970 7.650 1.00 94.94 129 GLU A O 1
ATOM 997 N N . HIS A 1 130 ? -0.371 -9.858 9.597 1.00 97.31 130 HIS A N 1
ATOM 998 C CA . HIS A 1 130 ? -0.947 -8.639 9.054 1.00 97.31 130 HIS A CA 1
ATOM 999 C C . HIS A 1 130 ? 0.073 -7.515 8.997 1.00 97.31 130 HIS A C 1
ATOM 1001 O O . HIS A 1 130 ? 0.894 -7.353 9.895 1.00 97.31 130 HIS A O 1
ATOM 1007 N N . LEU A 1 131 ? -0.045 -6.696 7.958 1.00 98.12 131 LEU A N 1
ATOM 1008 C CA . LEU A 1 131 ? 0.637 -5.416 7.885 1.00 98.12 131 LEU A CA 1
ATOM 1009 C C . LEU A 1 131 ? -0.345 -4.322 8.291 1.00 98.12 131 LEU A C 1
ATOM 1011 O O . LEU A 1 131 ? -1.474 -4.299 7.799 1.00 98.12 131 LEU A O 1
ATOM 1015 N N . ILE A 1 132 ? 0.089 -3.420 9.163 1.00 98.25 132 ILE A N 1
ATOM 1016 C CA . ILE A 1 132 ? -0.659 -2.233 9.560 1.00 98.25 132 ILE A CA 1
ATOM 1017 C C . ILE A 1 132 ? 0.028 -1.005 8.973 1.00 98.25 132 ILE A C 1
ATOM 1019 O O . ILE A 1 132 ? 1.221 -0.792 9.202 1.00 98.25 132 ILE A O 1
ATOM 1023 N N . LEU A 1 133 ? -0.739 -0.203 8.236 1.00 98.06 133 LEU A N 1
ATOM 1024 C CA . LEU A 1 133 ? -0.349 1.139 7.805 1.00 98.06 133 LEU A CA 1
ATOM 1025 C C . LEU A 1 133 ? -1.115 2.164 8.632 1.00 98.06 133 LEU A C 1
ATOM 1027 O O . LEU A 1 133 ? -2.305 1.975 8.889 1.00 98.06 133 LEU A O 1
ATOM 1031 N N . HIS A 1 134 ? -0.446 3.236 9.046 1.00 97.81 134 HIS A N 1
ATOM 1032 C CA . HIS A 1 134 ? -1.052 4.263 9.887 1.00 97.81 134 HIS A CA 1
ATOM 1033 C C . HIS A 1 134 ? -0.519 5.657 9.546 1.00 97.81 134 HIS A C 1
ATOM 1035 O O . HIS A 1 134 ? 0.690 5.890 9.617 1.00 97.81 134 HIS A O 1
ATOM 1041 N N . ASP A 1 135 ? -1.432 6.576 9.238 1.00 96.38 135 ASP A N 1
ATOM 1042 C CA . ASP A 1 135 ? -1.189 8.006 9.022 1.00 96.38 135 ASP A CA 1
ATOM 1043 C C . ASP A 1 135 ? -2.400 8.774 9.573 1.00 96.38 135 ASP A C 1
ATOM 1045 O O . ASP A 1 135 ? -3.505 8.607 9.061 1.00 96.38 135 ASP A O 1
ATOM 1049 N N . GLU A 1 136 ? -2.233 9.530 10.664 1.00 92.19 136 GLU A N 1
ATOM 1050 C CA . GLU A 1 136 ? -3.360 10.062 11.443 1.00 92.19 136 GLU A CA 1
ATOM 1051 C C . GLU A 1 136 ? -4.333 10.898 10.584 1.00 92.19 136 GLU A C 1
ATOM 1053 O O . GLU A 1 136 ? -3.902 11.795 9.860 1.00 92.19 136 GLU A O 1
ATOM 1058 N N . PRO A 1 137 ? -5.660 10.677 10.694 1.00 94.06 137 PRO A N 1
ATOM 1059 C CA . PRO A 1 137 ? -6.361 9.767 11.612 1.00 94.06 137 PRO A CA 1
ATOM 1060 C C . PRO A 1 137 ? -6.576 8.346 11.055 1.00 94.06 137 PRO A C 1
ATOM 1062 O O . PRO A 1 137 ? -7.282 7.547 11.674 1.00 94.06 137 PRO A O 1
ATOM 1065 N N . HIS A 1 138 ? -6.034 8.052 9.878 1.00 97.69 138 HIS A N 1
ATOM 1066 C CA . HIS A 1 138 ? -6.319 6.850 9.117 1.00 97.69 138 HIS A CA 1
ATOM 1067 C C . HIS A 1 138 ? -5.420 5.682 9.496 1.00 97.69 138 HIS A C 1
ATOM 1069 O O . HIS A 1 138 ? -4.228 5.814 9.787 1.00 97.69 138 HIS A O 1
ATOM 1075 N N . TRP A 1 139 ? -5.991 4.489 9.411 1.00 97.88 139 TRP A N 1
ATOM 1076 C CA . TRP A 1 139 ? -5.230 3.254 9.520 1.00 97.88 139 TRP A CA 1
ATOM 1077 C C . TRP A 1 139 ? -5.818 2.177 8.623 1.00 97.88 139 TRP A C 1
ATOM 1079 O O . TRP A 1 139 ? -7.020 2.143 8.354 1.00 97.88 139 TRP A O 1
ATOM 1089 N N . GLY A 1 140 ? -4.968 1.263 8.172 1.00 97.94 140 GLY A N 1
ATOM 1090 C CA . GLY A 1 140 ? -5.380 0.128 7.365 1.00 97.94 140 GLY A CA 1
ATOM 1091 C C . GLY A 1 140 ? -4.717 -1.156 7.819 1.00 97.94 140 GLY A C 1
ATOM 1092 O O . GLY A 1 140 ? -3.529 -1.176 8.132 1.00 97.94 140 GLY A O 1
ATOM 1093 N N . GLN A 1 141 ? -5.493 -2.237 7.821 1.00 98.31 141 GLN A N 1
ATOM 1094 C CA . GLN A 1 141 ? -4.981 -3.589 7.997 1.00 98.31 141 GLN A CA 1
ATOM 1095 C C . GLN A 1 141 ? -4.919 -4.265 6.636 1.00 98.31 141 GLN A C 1
ATOM 1097 O O . GLN A 1 141 ? -5.880 -4.239 5.856 1.00 98.31 141 GLN A O 1
ATOM 1102 N N . LEU A 1 142 ? -3.787 -4.899 6.364 1.00 98.19 142 LEU A N 1
ATOM 1103 C CA . LEU A 1 142 ? -3.524 -5.604 5.131 1.00 98.19 142 LEU A CA 1
ATOM 1104 C C . LEU A 1 142 ? -3.168 -7.059 5.417 1.00 98.19 142 LEU A C 1
ATOM 1106 O O . LEU A 1 142 ? -2.706 -7.438 6.495 1.00 98.19 142 LEU A O 1
ATOM 1110 N N . ARG A 1 143 ? -3.381 -7.894 4.407 1.00 97.06 143 ARG A N 1
ATOM 1111 C CA . ARG A 1 143 ? -2.927 -9.286 4.372 1.00 97.06 143 ARG A CA 1
ATOM 1112 C C . ARG A 1 143 ? -2.010 -9.479 3.176 1.00 97.06 143 ARG A C 1
ATOM 1114 O O . ARG A 1 143 ? -2.189 -8.799 2.162 1.00 97.06 143 ARG A O 1
ATOM 1121 N N . ARG A 1 144 ? -1.095 -10.446 3.246 1.00 95.94 144 ARG A N 1
ATOM 1122 C CA . ARG A 1 144 ? -0.316 -10.833 2.064 1.00 95.94 144 ARG A CA 1
ATOM 1123 C C . ARG A 1 144 ? -1.264 -11.212 0.924 1.00 95.94 144 ARG A C 1
ATOM 1125 O O . ARG A 1 144 ? -2.227 -11.966 1.115 1.00 95.94 144 ARG A O 1
ATOM 1132 N N . ALA A 1 145 ? -1.021 -10.656 -0.258 1.00 90.88 145 ALA A N 1
ATOM 1133 C CA . ALA A 1 145 ? -1.735 -11.061 -1.456 1.00 90.88 145 ALA A CA 1
ATOM 1134 C C . ALA A 1 145 ? -1.324 -12.498 -1.801 1.00 90.88 145 ALA A C 1
ATOM 1136 O O . ALA A 1 145 ? -0.143 -12.840 -1.750 1.00 90.88 145 ALA A O 1
ATOM 1137 N N . ALA A 1 146 ? -2.290 -13.351 -2.144 1.00 79.50 146 ALA A N 1
ATOM 1138 C CA . ALA A 1 146 ? -1.962 -14.668 -2.671 1.00 79.50 146 ALA A CA 1
ATOM 1139 C C . ALA A 1 146 ? -1.188 -14.468 -3.982 1.00 79.50 146 ALA A C 1
ATOM 1141 O O . ALA A 1 146 ? -1.693 -13.795 -4.885 1.00 79.50 146 ALA A O 1
ATOM 1142 N N . GLY A 1 147 ? 0.036 -15.001 -4.056 1.00 58.50 147 GLY A N 1
ATOM 1143 C CA . GLY A 1 147 ? 0.805 -15.016 -5.298 1.00 58.50 147 GLY A CA 1
ATOM 1144 C C . GLY A 1 147 ? -0.045 -15.636 -6.405 1.00 58.50 147 GLY A C 1
ATOM 1145 O O . GLY A 1 147 ? -0.678 -16.669 -6.181 1.00 58.50 147 GLY A O 1
ATOM 1146 N N . ARG A 1 148 ? -0.131 -14.959 -7.550 1.00 36.69 148 ARG A N 1
ATOM 1147 C CA . ARG A 1 148 ? -0.683 -15.554 -8.769 1.00 36.69 148 ARG A CA 1
ATOM 1148 C C . ARG A 1 148 ? 0.392 -16.367 -9.465 1.00 36.69 148 ARG A C 1
ATOM 1150 O O . ARG A 1 148 ? 1.549 -15.892 -9.464 1.00 36.69 148 ARG A O 1
#